Protein AF-C7GHP1-F1 (afdb_monomer)

Nearest PDB structures (foldseek):
  8kea-assembly1_F  TM=7.610E-01  e=1.095E-03  unclassified Caudoviricetes
  7aef-assembly1_q  TM=5.814E-01  e=5.205E-04  Algoriphagus machipongonensis
  3qr8-assembly1_A  TM=6.936E-01  e=1.523E-02  Peduovirus P2
  4s37-assembly6_Q  TM=7.433E-01  e=9.502E-02  Pseudomonas aeruginosa
  4s37-assembly3_G  TM=6.689E-01  e=1.418E-01  Pseudomonas aeruginosa

Foldseek 3Di:
DDPDDDDFQDWDQDPNDTWTFNDWDWDQDPNDIDIDTDTHHPVVNDDDDDFDQVLAFDKFKFFFADDDDQWTFTDTPVDPPDPTDAIAGEAEPCGPPDDDDDDGGFMWIWRDNGSDSNHTYTHHTDDDCQPPDPQNPDPVRDWDADPVRDTDD

Mean predicted aligned error: 9.76 Å

Radius of gyration: 27.62 Å; Cα contacts (8 Å, |Δi|>4): 264; chains: 1; bounding box: 72×24×71 Å

Organism: NCBI:txid536231

Solvent-accessible surface area (backbone atoms only — not comparable to full-atom values): 9412 Å² total; per-residue (Å²): 137,76,96,64,88,83,53,77,69,41,78,44,80,54,99,91,38,78,26,28,26,74,40,79,47,79,46,80,57,97,91,42,80,46,78,50,73,42,73,32,50,77,89,71,72,68,76,80,90,74,67,50,62,85,44,40,74,39,69,48,52,24,31,27,64,44,74,58,92,68,27,36,23,42,20,40,69,88,44,86,82,52,84,39,87,52,67,26,46,59,45,43,86,58,49,89,82,54,84,74,85,78,54,73,68,41,32,29,38,37,36,18,82,41,34,50,70,83,70,22,31,30,59,37,75,56,85,83,58,58,92,76,37,76,69,55,73,43,92,86,48,60,65,53,70,48,96,86,74,48,69,51,109

pLDDT: mean 86.94, std 8.18, range [40.62, 95.56]

Structure (mmCIF, N/CA/C/O backbone):
data_AF-C7GHP1-F1
#
_entry.id   AF-C7GHP1-F1
#
loop_
_atom_site.group_PDB
_atom_site.id
_atom_site.type_symbol
_atom_site.label_atom_id
_atom_site.label_alt_id
_atom_site.label_comp_id
_atom_site.label_asym_id
_atom_site.label_entity_id
_atom_site.label_seq_id
_atom_site.pdbx_PDB_ins_code
_atom_site.Cartn_x
_atom_site.Cartn_y
_atom_site.Cartn_z
_atom_site.occupancy
_atom_site.B_iso_or_equiv
_atom_site.auth_seq_id
_atom_site.auth_comp_id
_atom_site.auth_asym_id
_atom_site.auth_atom_id
_atom_site.pdbx_PDB_model_num
ATOM 1 N N . VAL A 1 1 ? -32.047 5.967 34.852 1.00 40.62 1 VAL A N 1
ATOM 2 C CA . VAL A 1 1 ? -32.835 5.579 33.660 1.00 40.62 1 VAL A CA 1
ATOM 3 C C . VAL A 1 1 ? -32.806 6.742 32.682 1.00 40.62 1 VAL A C 1
ATOM 5 O O . VAL A 1 1 ? -33.470 7.743 32.918 1.00 40.62 1 VAL A O 1
ATOM 8 N N . THR A 1 2 ? -31.953 6.689 31.660 1.00 49.00 2 THR A N 1
ATOM 9 C CA . THR A 1 2 ? -31.934 7.694 30.588 1.00 49.00 2 THR A CA 1
ATOM 10 C C . THR A 1 2 ? -33.018 7.337 29.572 1.00 49.00 2 THR A C 1
ATOM 12 O O . THR A 1 2 ? -33.074 6.208 29.099 1.00 49.00 2 THR A O 1
ATOM 15 N N . ARG A 1 3 ? -33.900 8.289 29.236 1.00 53.12 3 ARG A N 1
ATOM 16 C CA . ARG A 1 3 ? -34.970 8.119 28.227 1.00 53.12 3 ARG A CA 1
ATOM 17 C C . ARG A 1 3 ? -34.448 8.008 26.784 1.00 53.12 3 ARG A C 1
ATOM 19 O O . ARG A 1 3 ? -35.235 7.821 25.864 1.00 53.12 3 ARG A O 1
ATOM 26 N N . THR A 1 4 ? -33.137 8.121 26.592 1.00 68.44 4 THR A N 1
ATOM 27 C CA . THR A 1 4 ? -32.484 8.179 25.284 1.00 68.44 4 THR A CA 1
ATOM 28 C C . THR A 1 4 ? -31.679 6.905 25.053 1.00 68.44 4 THR A C 1
ATOM 30 O O . THR A 1 4 ? -30.823 6.542 25.860 1.00 68.44 4 THR A O 1
ATOM 33 N N . SER A 1 5 ? -31.958 6.223 23.944 1.00 83.88 5 SER A N 1
ATOM 34 C CA . SER A 1 5 ? -31.170 5.084 23.475 1.00 83.88 5 SER A CA 1
ATOM 35 C C . SER A 1 5 ? -29.789 5.573 23.020 1.00 83.88 5 SER A C 1
ATOM 37 O O . SER A 1 5 ? -29.710 6.323 22.051 1.00 83.88 5 SER A O 1
ATOM 39 N N . LEU A 1 6 ? -28.724 5.112 23.676 1.00 89.88 6 LEU A N 1
ATOM 40 C CA . LEU A 1 6 ? -27.338 5.400 23.297 1.00 89.88 6 LEU A CA 1
ATOM 41 C C . LEU A 1 6 ? -26.893 4.496 22.137 1.00 89.88 6 LEU A C 1
ATOM 43 O O . LEU A 1 6 ? -27.403 3.378 21.966 1.00 89.88 6 LEU A O 1
ATOM 47 N N . SER A 1 7 ? -25.932 4.973 21.360 1.00 91.31 7 SER A N 1
ATOM 48 C CA . SER A 1 7 ? -25.276 4.272 20.255 1.00 91.31 7 SER A CA 1
ATOM 49 C C . SER A 1 7 ? -23.902 3.743 20.668 1.00 91.31 7 SER A C 1
ATOM 51 O O . SER A 1 7 ? -23.328 4.168 21.669 1.00 91.31 7 SER A O 1
ATOM 53 N N . LEU A 1 8 ? -23.372 2.779 19.908 1.00 90.31 8 LEU A N 1
ATOM 54 C CA . LEU A 1 8 ? -21.979 2.354 20.070 1.00 90.31 8 LEU A CA 1
ATOM 55 C C . LEU A 1 8 ? -21.051 3.536 19.762 1.00 90.31 8 LEU A C 1
ATOM 57 O O . LEU A 1 8 ? -21.273 4.248 18.788 1.00 90.31 8 LEU A O 1
ATOM 61 N N . GLY A 1 9 ? -20.024 3.729 20.587 1.00 89.12 9 GLY A N 1
ATOM 62 C CA . GLY A 1 9 ? -19.088 4.851 20.470 1.00 89.12 9 GLY A CA 1
ATOM 63 C C . GLY A 1 9 ? -19.535 6.143 21.162 1.00 89.12 9 GLY A C 1
ATOM 64 O O . GLY A 1 9 ? -18.712 7.047 21.307 1.00 89.12 9 GLY A O 1
ATOM 65 N N . ASP A 1 10 ? -20.777 6.230 21.652 1.00 91.50 10 ASP A N 1
ATOM 66 C CA . ASP A 1 10 ? -21.221 7.388 22.433 1.00 91.50 10 ASP A CA 1
ATOM 67 C C . ASP A 1 10 ? -20.386 7.533 23.710 1.00 91.50 10 ASP A C 1
ATOM 69 O O . ASP A 1 10 ? -20.073 6.547 24.388 1.00 91.50 10 ASP A O 1
ATOM 73 N N . ARG A 1 11 ? -20.067 8.782 24.059 1.00 91.69 11 ARG A N 1
ATOM 74 C CA . ARG A 1 11 ? -19.396 9.133 25.314 1.00 91.69 11 ARG A CA 1
ATOM 75 C C . ARG A 1 11 ? -20.422 9.435 26.393 1.00 91.69 11 ARG A C 1
ATOM 77 O O . ARG A 1 11 ? -21.351 10.211 26.180 1.00 91.69 11 ARG A O 1
ATOM 84 N N . VAL A 1 12 ? -20.232 8.842 27.564 1.00 91.25 12 VAL A N 1
ATOM 85 C CA . VAL A 1 12 ? -21.100 9.023 28.726 1.00 91.25 12 VAL A CA 1
ATOM 86 C C . VAL A 1 12 ? -20.285 9.237 29.991 1.00 91.25 12 VAL A C 1
ATOM 88 O O . VAL A 1 12 ? -19.264 8.587 30.209 1.00 91.25 12 VAL A O 1
ATOM 91 N N . THR A 1 13 ? -20.771 10.120 30.858 1.00 91.94 13 THR A N 1
ATOM 92 C CA . THR A 1 13 ? -20.207 10.304 32.196 1.00 91.94 13 THR A CA 1
ATOM 93 C C . THR A 1 13 ? -20.886 9.342 33.162 1.00 91.94 13 THR A C 1
ATOM 95 O O . THR A 1 13 ? -22.089 9.444 33.403 1.00 91.94 13 THR A O 1
ATOM 98 N N . TYR A 1 14 ? -20.120 8.415 33.733 1.00 88.44 14 TYR A N 1
ATOM 99 C CA . TYR A 1 14 ? -20.588 7.466 34.742 1.00 88.44 14 TYR A CA 1
ATOM 100 C C . TYR A 1 14 ? -19.612 7.465 35.921 1.00 88.44 14 TYR A C 1
ATOM 102 O O . TYR A 1 14 ? -18.403 7.378 35.722 1.00 88.44 14 TYR A O 1
ATOM 110 N N . GLU A 1 15 ? -20.128 7.635 37.143 1.00 89.62 15 GLU A N 1
ATOM 111 C CA . GLU A 1 15 ? -19.317 7.732 38.374 1.00 89.62 15 GLU A CA 1
ATOM 112 C C . GLU A 1 15 ? -18.152 8.745 38.274 1.00 89.62 15 GLU A C 1
ATOM 114 O O . GLU A 1 15 ? -17.042 8.515 38.752 1.00 89.62 15 GLU A O 1
ATOM 119 N N . GLY A 1 16 ? -18.395 9.884 37.614 1.00 90.75 16 GLY A N 1
ATOM 120 C CA . GLY A 1 16 ? -17.403 10.953 37.445 1.00 90.75 16 GLY A CA 1
ATOM 121 C C . GLY A 1 16 ? -16.310 10.669 36.407 1.00 90.75 16 GLY A C 1
ATOM 122 O O . GLY A 1 16 ? -15.361 11.443 36.308 1.00 90.75 16 GLY A O 1
ATOM 123 N N . ARG A 1 17 ? -16.426 9.588 35.625 1.00 90.31 17 ARG A N 1
ATOM 124 C CA . ARG A 1 17 ? -15.486 9.225 34.554 1.00 90.31 17 ARG A CA 1
ATOM 125 C C . ARG A 1 17 ? -16.174 9.266 33.193 1.00 90.31 17 ARG A C 1
ATOM 127 O O . ARG A 1 17 ? -17.306 8.804 33.063 1.00 90.31 17 ARG A O 1
ATOM 134 N N . GLU A 1 18 ? -15.481 9.786 32.183 1.00 91.56 18 GLU A N 1
ATOM 135 C CA . GLU A 1 18 ? -15.916 9.685 30.785 1.00 91.56 18 GLU A CA 1
ATOM 136 C C . GLU A 1 18 ? -15.600 8.278 30.260 1.00 91.56 18 GLU A C 1
ATOM 138 O O . GLU A 1 18 ? -14.455 7.824 30.312 1.00 91.56 18 GLU A O 1
ATOM 143 N N . LEU A 1 19 ? -16.626 7.575 29.785 1.00 92.44 19 LEU A N 1
ATOM 144 C CA . LEU A 1 19 ? -16.540 6.222 29.245 1.00 92.44 19 LEU A CA 1
ATOM 145 C C . LEU A 1 19 ? -17.261 6.140 27.896 1.00 92.44 19 LEU A C 1
ATOM 147 O O . LEU A 1 19 ? -18.153 6.933 27.604 1.00 92.44 19 LEU A O 1
ATOM 151 N N . LEU A 1 20 ? -16.898 5.147 27.089 1.00 92.62 20 LEU A N 1
ATOM 152 C CA . LEU A 1 20 ? -17.489 4.874 25.780 1.00 92.62 20 LEU A CA 1
ATOM 153 C C . LEU A 1 20 ? -18.453 3.693 25.854 1.00 92.62 20 LEU A C 1
ATOM 155 O O . LEU A 1 20 ? -18.181 2.689 26.521 1.00 92.62 20 LEU A O 1
ATOM 159 N N . VAL A 1 21 ? -19.553 3.767 25.111 1.00 92.38 21 VAL A N 1
ATOM 160 C CA . VAL A 1 21 ? -20.452 2.627 24.913 1.00 92.38 21 VAL A CA 1
ATOM 161 C C . VAL A 1 21 ? -19.789 1.615 23.969 1.00 92.38 21 VAL A C 1
ATOM 163 O O . VAL A 1 21 ? -19.781 1.788 22.754 1.00 92.38 21 VAL A O 1
ATOM 166 N N . SER A 1 22 ? -19.247 0.532 24.533 1.00 91.50 22 SER A N 1
ATOM 167 C CA . SER A 1 22 ? -18.560 -0.543 23.787 1.00 91.50 22 SER A CA 1
ATOM 168 C C . SER 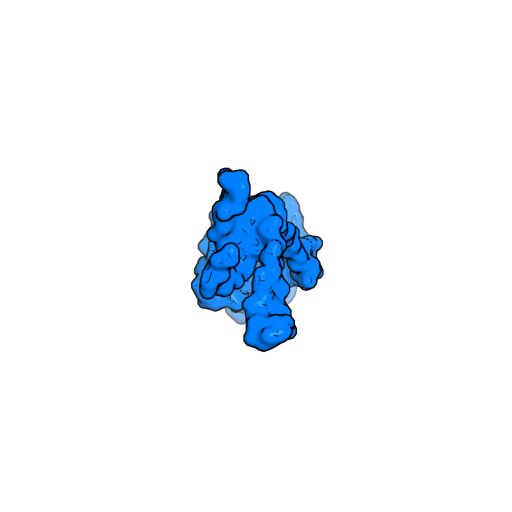A 1 22 ? -19.483 -1.681 23.347 1.00 91.50 22 SER A C 1
ATOM 170 O O . SER A 1 22 ? -19.195 -2.407 22.400 1.00 91.50 22 SER A O 1
ATOM 172 N N . ARG A 1 23 ? -20.607 -1.866 24.047 1.00 90.69 23 ARG A N 1
ATOM 173 C CA . ARG A 1 23 ? -21.635 -2.853 23.704 1.00 90.69 23 ARG A CA 1
ATOM 174 C C . ARG A 1 23 ? -23.000 -2.312 24.085 1.00 90.69 23 ARG A C 1
ATOM 176 O O . ARG A 1 23 ? -23.146 -1.713 25.149 1.00 90.69 23 ARG A O 1
ATOM 183 N N . LYS A 1 24 ? -23.996 -2.621 23.260 1.00 92.62 24 LYS A N 1
ATOM 184 C CA . LYS A 1 24 ? -25.413 -2.410 23.535 1.00 92.62 24 LYS A CA 1
ATOM 185 C C . LYS A 1 24 ? -26.150 -3.737 23.393 1.00 92.62 24 LYS A C 1
ATOM 187 O O . LYS A 1 24 ? -26.031 -4.397 22.366 1.00 92.62 24 LYS A O 1
ATOM 192 N N . LYS A 1 25 ? -26.890 -4.123 24.427 1.00 93.06 25 LYS A N 1
ATOM 193 C CA . LYS A 1 25 ? -27.863 -5.216 24.399 1.00 93.06 25 LYS A CA 1
ATOM 194 C C . LYS A 1 25 ? -29.250 -4.596 24.517 1.00 93.06 25 LYS A C 1
ATOM 196 O O . LYS A 1 25 ? -29.455 -3.742 25.376 1.00 93.06 25 LYS A O 1
ATOM 201 N N . THR A 1 26 ? -30.166 -5.014 23.657 1.00 92.50 26 THR A N 1
ATOM 202 C CA . THR A 1 26 ? -31.552 -4.542 23.656 1.00 92.50 26 THR A CA 1
ATOM 203 C C . THR A 1 26 ? -32.460 -5.736 23.896 1.00 92.50 26 THR A C 1
ATOM 205 O O . THR A 1 26 ? -32.326 -6.744 23.205 1.00 92.50 26 THR A O 1
ATOM 208 N N . GLU A 1 27 ? -33.370 -5.628 24.857 1.00 92.38 27 GLU A N 1
ATOM 209 C CA . GLU A 1 27 ? -34.308 -6.691 25.223 1.00 92.38 27 GLU A CA 1
ATOM 210 C C . GLU A 1 27 ? -35.720 -6.119 25.368 1.00 92.38 27 GLU A C 1
ATOM 212 O O . GLU A 1 27 ? -35.886 -5.009 25.862 1.00 92.38 27 GLU A O 1
ATOM 217 N N . LEU A 1 28 ? -36.738 -6.867 24.939 1.00 92.31 28 LEU A N 1
ATOM 218 C CA . LEU A 1 28 ? -38.143 -6.550 25.200 1.00 92.31 28 LEU A CA 1
ATOM 219 C C . LEU A 1 28 ? -38.626 -7.463 26.330 1.00 92.31 28 LEU A C 1
ATOM 221 O O . LEU A 1 28 ? -38.738 -8.673 26.134 1.00 92.31 28 LEU A O 1
ATOM 225 N N . ALA A 1 29 ? -38.903 -6.897 27.501 1.00 90.38 29 ALA A N 1
ATOM 226 C CA . ALA A 1 29 ? -39.346 -7.641 28.676 1.00 90.38 29 ALA A CA 1
ATOM 227 C C . ALA A 1 29 ? -40.597 -6.980 29.263 1.00 90.38 29 ALA A C 1
ATOM 229 O O . ALA A 1 29 ? -40.605 -5.785 29.537 1.00 90.38 29 ALA A O 1
ATOM 230 N N . GLY A 1 30 ? -41.682 -7.747 29.419 1.00 87.69 30 GLY A N 1
ATOM 231 C CA . GLY A 1 30 ? -42.930 -7.237 30.005 1.00 87.69 30 GLY A CA 1
ATOM 232 C C . GLY A 1 30 ? -43.589 -6.083 29.233 1.00 87.69 30 GLY A C 1
ATOM 233 O O . GLY A 1 30 ? -44.328 -5.309 29.828 1.00 87.69 30 GLY A O 1
ATOM 234 N N . GLY A 1 31 ? -43.317 -5.948 27.928 1.00 91.06 31 GLY A N 1
ATOM 235 C CA . GLY A 1 31 ? -43.810 -4.839 27.100 1.00 91.06 31 GLY A CA 1
ATOM 236 C C . GLY A 1 31 ? -42.933 -3.580 27.122 1.00 91.06 31 GLY A C 1
ATOM 237 O O . GLY A 1 31 ? -43.250 -2.620 26.424 1.00 91.06 31 GLY A O 1
ATOM 238 N N . GLU A 1 32 ? -41.819 -3.587 27.860 1.00 88.88 32 GLU A N 1
ATOM 239 C CA . GLU A 1 32 ? -40.854 -2.486 27.914 1.00 88.88 32 GLU A CA 1
ATOM 240 C C . GLU A 1 32 ? -39.542 -2.856 27.208 1.00 88.88 32 GLU A C 1
ATOM 242 O O . GLU A 1 32 ? -39.069 -3.994 27.282 1.00 88.88 32 GLU A O 1
ATOM 247 N N . VAL A 1 33 ? -38.948 -1.888 26.504 1.00 89.69 33 VAL A N 1
ATOM 248 C CA . VAL A 1 33 ? -37.644 -2.049 25.849 1.00 89.69 33 VAL A CA 1
ATOM 249 C C . VAL A 1 33 ? -36.537 -1.635 26.815 1.00 89.69 33 VAL A C 1
ATOM 251 O O . VAL A 1 33 ? -36.418 -0.467 27.181 1.00 89.69 33 VAL A O 1
ATOM 254 N N . ILE A 1 34 ? -35.696 -2.593 27.187 1.00 90.12 34 ILE A N 1
ATOM 255 C CA . ILE A 1 34 ? -34.569 -2.427 28.099 1.00 90.12 34 ILE A CA 1
ATOM 256 C C . ILE A 1 34 ? -33.274 -2.372 27.289 1.00 90.12 34 ILE A C 1
ATOM 258 O O . ILE A 1 34 ? -32.992 -3.246 26.467 1.00 90.12 34 ILE A O 1
ATOM 262 N N . PHE A 1 35 ? -32.454 -1.357 27.560 1.00 90.50 35 PHE A N 1
ATOM 263 C CA . PHE A 1 35 ? -31.113 -1.234 26.998 1.00 90.50 35 PHE A CA 1
ATOM 264 C C . PHE A 1 35 ? -30.060 -1.441 28.083 1.00 90.50 35 PHE A C 1
ATOM 266 O O . PHE A 1 35 ? -30.020 -0.711 29.074 1.00 90.50 35 PHE A O 1
ATOM 273 N N . THR A 1 36 ? -29.169 -2.405 27.876 1.00 91.31 36 THR A N 1
ATOM 274 C CA . THR A 1 36 ? -28.013 -2.649 28.742 1.00 91.31 36 THR A CA 1
ATOM 275 C C . THR A 1 36 ? -26.737 -2.298 27.995 1.00 91.31 36 THR A C 1
ATOM 277 O O . THR A 1 36 ? -26.491 -2.793 26.892 1.00 91.31 36 THR A O 1
ATOM 280 N N . TYR A 1 37 ? -25.905 -1.459 28.606 1.00 91.88 37 TYR A N 1
ATOM 281 C CA . TYR A 1 37 ? -24.673 -0.966 27.999 1.00 91.88 37 TYR A CA 1
ATOM 282 C C . TYR A 1 37 ? -23.448 -1.503 28.733 1.00 91.88 37 TYR A C 1
ATOM 284 O O . TYR A 1 37 ? -23.428 -1.554 29.962 1.00 91.88 37 TYR A O 1
ATOM 292 N N . ARG A 1 38 ? -22.403 -1.862 27.980 1.00 91.50 38 ARG A N 1
ATOM 293 C CA . ARG A 1 38 ? -21.058 -2.064 28.533 1.00 91.50 38 ARG A CA 1
ATOM 294 C C . ARG A 1 38 ? -20.241 -0.808 28.281 1.00 91.50 38 ARG A C 1
ATOM 296 O O . ARG A 1 38 ? -19.985 -0.463 27.125 1.00 91.50 38 ARG A O 1
ATOM 303 N N . LEU A 1 39 ? -19.818 -0.158 29.355 1.00 92.12 39 LEU A N 1
ATOM 304 C CA . LEU A 1 39 ? -18.973 1.027 29.290 1.00 92.12 39 LEU A CA 1
ATOM 305 C C . LEU A 1 39 ? -17.500 0.621 29.359 1.00 92.12 39 LEU A C 1
ATOM 307 O O . LEU A 1 39 ? -17.132 -0.256 30.141 1.00 92.12 39 LEU A O 1
ATOM 311 N N . ALA A 1 40 ? -16.674 1.232 28.520 1.00 90.38 40 ALA A N 1
ATOM 312 C CA . ALA A 1 40 ? -15.245 0.964 28.441 1.00 90.38 40 ALA A CA 1
ATOM 313 C C . ALA A 1 40 ? -14.460 2.279 28.464 1.00 90.38 40 ALA A C 1
ATOM 315 O O . ALA A 1 40 ? -14.910 3.291 27.929 1.00 90.38 40 ALA A O 1
ATOM 316 N N . GLY A 1 41 ? -13.287 2.270 29.101 1.00 88.19 41 GLY A N 1
ATOM 317 C CA . GLY A 1 41 ? -12.362 3.399 29.022 1.00 88.19 41 GLY A CA 1
ATOM 318 C C . GLY A 1 41 ? -11.784 3.541 27.613 1.00 88.19 41 GLY A C 1
ATOM 319 O O . GLY A 1 41 ? -11.781 2.582 26.843 1.00 88.19 41 GLY A O 1
ATOM 320 N N . ASN A 1 42 ? -11.250 4.720 27.292 1.00 79.38 42 ASN A N 1
ATOM 321 C CA . ASN A 1 42 ? -10.727 5.029 25.956 1.00 79.38 42 ASN A CA 1
ATOM 322 C C . ASN A 1 42 ? -9.661 4.027 25.464 1.00 79.38 42 ASN A C 1
ATOM 324 O O . ASN A 1 42 ? -9.619 3.692 24.287 1.00 79.38 42 ASN A O 1
ATOM 328 N N . SER A 1 43 ? -8.852 3.477 26.375 1.00 76.44 43 SER A N 1
ATOM 329 C CA . SER A 1 43 ? -7.834 2.464 26.065 1.00 76.44 43 SER A CA 1
ATOM 330 C C . SER A 1 43 ? -8.391 1.105 25.622 1.00 76.44 43 SER A C 1
ATOM 332 O O . SER A 1 43 ? -7.659 0.317 25.038 1.00 76.44 43 SER A O 1
ATOM 334 N N . TYR A 1 44 ? -9.668 0.817 25.886 1.00 73.69 44 TYR A N 1
ATOM 335 C CA . TYR A 1 44 ? -10.323 -0.456 25.555 1.00 73.69 44 TYR A CA 1
ATOM 336 C C . TYR A 1 44 ? -11.179 -0.387 24.281 1.00 73.69 44 TYR A C 1
ATOM 338 O O . TYR A 1 44 ? -11.811 -1.378 23.922 1.00 73.69 44 TYR A O 1
ATOM 346 N N . ALA A 1 45 ? -11.241 0.776 23.626 1.00 71.44 45 ALA A N 1
ATOM 347 C CA . ALA A 1 45 ? -12.075 1.014 22.447 1.00 71.44 45 ALA A CA 1
ATOM 348 C C . ALA A 1 45 ? -11.280 1.077 21.128 1.00 71.44 45 ALA A C 1
ATOM 350 O O . ALA A 1 45 ? -11.852 1.416 20.095 1.00 71.44 45 ALA A O 1
ATOM 351 N N . TRP A 1 46 ? -9.981 0.766 21.148 1.00 74.75 46 TRP A N 1
ATOM 352 C CA . TRP A 1 46 ? -9.154 0.703 19.943 1.00 74.75 46 TRP A CA 1
ATOM 353 C C . TRP A 1 46 ? -9.099 -0.721 19.386 1.00 74.75 46 TRP A C 1
ATOM 355 O O . TRP A 1 46 ? -9.061 -1.695 20.139 1.00 74.75 46 TRP A O 1
ATOM 365 N N . VAL A 1 47 ? -9.093 -0.823 18.060 1.00 78.12 47 VAL A N 1
ATOM 366 C CA . VAL A 1 47 ? -8.859 -2.071 17.333 1.00 78.12 47 VAL A CA 1
ATOM 367 C C . VAL A 1 47 ? -7.400 -2.067 16.896 1.00 78.12 47 VAL A C 1
ATOM 369 O O . VAL A 1 47 ? -6.980 -1.055 16.332 1.00 78.12 47 VAL A O 1
ATOM 372 N N . PRO A 1 48 ? -6.632 -3.142 17.152 1.00 80.88 48 PRO A N 1
ATOM 373 C CA . PRO A 1 48 ? -5.264 -3.218 16.683 1.00 80.88 48 PRO A CA 1
ATOM 374 C C . PRO A 1 48 ? -5.168 -2.986 15.185 1.00 80.88 48 PRO A C 1
ATOM 376 O O . PRO A 1 48 ? -6.001 -3.475 14.427 1.00 80.88 48 PRO A O 1
ATOM 379 N N . TRP A 1 49 ? -4.154 -2.221 14.780 1.00 82.62 49 TRP A N 1
ATOM 380 C CA . TRP A 1 49 ? -3.771 -2.180 13.379 1.00 82.62 49 TRP A CA 1
ATOM 381 C C . TRP A 1 49 ? -3.427 -3.599 12.940 1.00 82.62 49 TRP A C 1
ATOM 383 O O . TRP A 1 49 ? -2.698 -4.305 13.642 1.00 82.62 49 TRP A O 1
ATOM 393 N N . GLU A 1 50 ? -3.974 -4.003 11.805 1.00 86.19 50 GLU A N 1
ATOM 394 C CA . GLU A 1 50 ? -3.747 -5.313 11.227 1.00 86.19 50 GLU A CA 1
ATOM 395 C C . GLU A 1 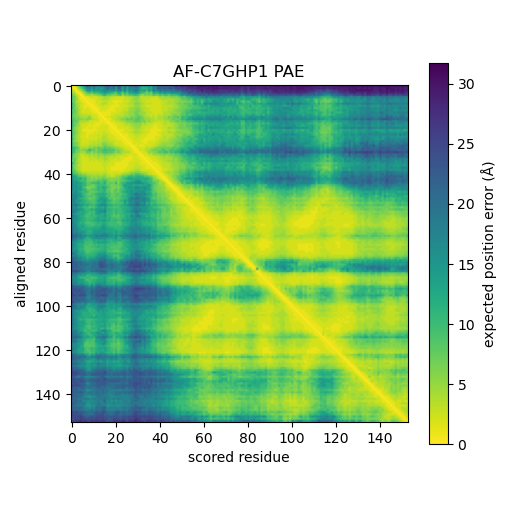50 ? -3.302 -5.108 9.786 1.00 86.19 50 GLU A C 1
ATOM 397 O O . GLU A 1 50 ? -3.989 -4.464 8.990 1.00 86.19 50 GLU A O 1
ATOM 402 N N . ASP A 1 51 ? -2.115 -5.620 9.490 1.00 86.94 51 ASP A N 1
ATOM 403 C CA . ASP A 1 51 ? -1.576 -5.639 8.141 1.00 86.94 51 ASP A CA 1
ATOM 404 C C . ASP A 1 51 ? -2.399 -6.586 7.270 1.00 86.94 51 ASP A C 1
ATOM 406 O O . ASP A 1 51 ? -2.955 -7.570 7.763 1.00 86.94 51 ASP A O 1
ATOM 410 N N . ASN A 1 52 ? -2.453 -6.326 5.965 1.00 87.44 52 ASN A N 1
ATOM 411 C CA . ASN A 1 52 ? -3.153 -7.216 5.050 1.00 87.44 52 ASN A CA 1
ATOM 412 C C . ASN A 1 52 ? -2.179 -8.272 4.495 1.00 87.44 52 ASN A C 1
ATOM 414 O O . ASN A 1 52 ? -1.399 -7.965 3.587 1.00 87.44 52 ASN A O 1
ATOM 418 N N . PRO A 1 53 ? -2.206 -9.526 4.991 1.00 87.12 53 PRO A N 1
ATOM 419 C CA . PRO A 1 53 ? -1.264 -10.551 4.554 1.00 87.12 53 PRO A CA 1
ATOM 420 C C . PRO A 1 53 ? -1.434 -10.919 3.076 1.00 87.12 53 PRO A C 1
ATOM 422 O O . PRO A 1 53 ? -0.465 -11.382 2.475 1.00 87.12 53 PRO A O 1
ATOM 425 N N . ASP A 1 54 ? -2.604 -10.672 2.477 1.00 90.44 54 ASP A N 1
ATOM 426 C CA . ASP A 1 54 ? -2.896 -11.014 1.079 1.00 90.44 54 ASP A CA 1
ATOM 427 C C . ASP A 1 54 ? -2.036 -10.229 0.081 1.00 90.44 54 ASP A C 1
ATOM 429 O O . ASP A 1 54 ? -1.860 -10.661 -1.058 1.00 90.44 54 ASP A O 1
ATOM 433 N N . TYR A 1 55 ? -1.456 -9.101 0.498 1.00 87.19 55 TYR A N 1
ATOM 434 C CA . TYR A 1 55 ? -0.518 -8.342 -0.329 1.00 87.19 55 TYR A CA 1
ATOM 435 C C . TYR A 1 55 ? 0.881 -8.947 -0.381 1.00 87.19 55 TYR A C 1
ATOM 437 O O . TYR A 1 55 ? 1.666 -8.593 -1.261 1.00 87.19 55 TYR A O 1
ATOM 445 N N . THR A 1 56 ? 1.201 -9.875 0.521 1.00 92.56 56 THR A N 1
ATOM 446 C CA . THR A 1 56 ? 2.527 -10.487 0.578 1.00 92.56 56 THR A CA 1
ATOM 447 C C . THR A 1 56 ? 2.836 -11.204 -0.733 1.00 92.56 56 THR A C 1
ATOM 449 O O . THR A 1 56 ? 2.143 -12.135 -1.141 1.00 92.56 56 THR A O 1
ATOM 452 N N . GLY A 1 57 ? 3.914 -10.788 -1.390 1.00 91.44 57 GLY A N 1
ATOM 453 C CA . GLY A 1 57 ? 4.350 -11.335 -2.669 1.00 91.44 57 GLY A CA 1
ATOM 454 C C . GLY A 1 57 ? 3.673 -10.707 -3.890 1.00 91.44 57 GLY A C 1
ATOM 455 O O . GLY A 1 57 ? 4.009 -11.079 -5.016 1.00 91.44 57 GLY A O 1
ATOM 456 N N . MET A 1 58 ? 2.740 -9.768 -3.705 1.00 92.75 58 MET A N 1
ATOM 457 C CA . MET A 1 58 ? 2.115 -9.044 -4.809 1.00 92.75 58 MET A CA 1
ATOM 458 C C . MET A 1 58 ? 3.018 -7.931 -5.341 1.00 92.75 58 MET A C 1
ATOM 460 O O . MET A 1 58 ? 3.824 -7.344 -4.615 1.00 92.75 58 MET A O 1
ATOM 464 N N . SER A 1 59 ? 2.822 -7.612 -6.623 1.00 93.00 59 SER A N 1
ATOM 465 C CA . SER A 1 59 ? 3.449 -6.462 -7.267 1.00 93.00 59 SER A CA 1
ATOM 466 C C . SER A 1 59 ? 2.416 -5.556 -7.923 1.00 93.00 59 SER A C 1
ATOM 468 O O . SER A 1 59 ? 1.596 -6.014 -8.720 1.00 93.00 59 SER A O 1
ATOM 470 N N . PHE A 1 60 ? 2.508 -4.258 -7.649 1.00 92.56 60 PHE A N 1
ATOM 471 C CA . PHE A 1 60 ? 1.636 -3.230 -8.212 1.00 92.56 60 PHE A CA 1
ATOM 472 C C . PHE A 1 60 ? 2.402 -2.357 -9.195 1.00 92.56 60 PHE A C 1
ATOM 474 O O . PHE A 1 60 ? 3.506 -1.895 -8.913 1.00 92.56 60 PHE A O 1
ATOM 481 N N . VAL A 1 61 ? 1.817 -2.120 -10.366 1.00 94.44 61 VAL A N 1
ATOM 482 C CA . VAL A 1 61 ? 2.430 -1.273 -11.392 1.00 94.44 61 VAL A CA 1
ATOM 483 C C . VAL A 1 61 ? 2.029 0.180 -11.172 1.00 94.44 61 VAL A C 1
ATOM 485 O O . VAL A 1 61 ? 0.873 0.491 -10.877 1.00 94.44 61 VAL A O 1
ATOM 488 N N . GLY A 1 62 ? 2.994 1.074 -11.346 1.00 93.94 62 GLY A N 1
ATOM 489 C CA . GLY A 1 62 ? 2.776 2.509 -11.285 1.00 93.94 62 GLY A CA 1
ATOM 490 C C . GLY A 1 62 ? 3.785 3.282 -12.118 1.00 93.94 62 GLY A C 1
ATOM 491 O O . GLY A 1 62 ? 4.699 2.721 -12.730 1.00 93.94 62 GLY A O 1
ATOM 492 N N . SER A 1 63 ? 3.598 4.593 -12.151 1.00 94.56 63 SER A N 1
ATOM 493 C CA . SER A 1 63 ? 4.494 5.548 -12.795 1.00 94.56 63 SER A CA 1
ATOM 494 C C . SER A 1 63 ? 5.231 6.355 -11.735 1.00 94.56 63 SER A C 1
ATOM 496 O O . SER A 1 63 ? 4.628 6.828 -10.775 1.00 94.56 63 SER A O 1
ATOM 498 N N . ILE A 1 64 ? 6.527 6.565 -11.932 1.00 94.31 64 ILE A N 1
ATOM 499 C CA . ILE A 1 64 ? 7.331 7.387 -11.028 1.00 94.31 64 ILE A CA 1
ATOM 500 C C . ILE A 1 64 ? 6.974 8.857 -11.230 1.00 94.31 64 ILE A C 1
ATOM 502 O O . ILE A 1 64 ? 7.034 9.367 -12.351 1.00 94.31 64 ILE A O 1
ATOM 506 N N . VAL A 1 65 ? 6.617 9.552 -10.155 1.00 95.38 65 VAL A N 1
ATOM 507 C CA . VAL A 1 65 ? 6.233 10.975 -10.189 1.00 95.38 65 VAL A CA 1
ATOM 508 C C . VAL A 1 65 ? 7.273 11.893 -9.552 1.00 95.38 65 VAL A C 1
ATOM 510 O O . VAL A 1 65 ? 7.325 13.081 -9.894 1.00 95.38 65 VAL A O 1
ATOM 513 N N . GLY A 1 66 ? 8.146 11.324 -8.721 1.00 94.38 66 GLY A N 1
ATOM 514 C CA . GLY A 1 66 ? 9.214 12.016 -8.014 1.00 94.38 66 GLY A CA 1
ATOM 515 C C . GLY A 1 66 ? 10.313 11.053 -7.572 1.00 94.38 66 GLY A C 1
ATOM 516 O O . GLY A 1 66 ? 10.117 9.841 -7.511 1.00 94.38 66 GLY A O 1
ATOM 517 N N . THR A 1 67 ? 11.488 11.602 -7.284 1.00 93.44 67 THR A N 1
ATOM 518 C CA . THR A 1 67 ? 12.648 10.856 -6.782 1.00 93.44 67 THR A CA 1
ATOM 519 C C . THR A 1 67 ? 13.369 11.700 -5.743 1.00 93.44 67 THR A C 1
ATOM 521 O O . THR A 1 67 ? 13.650 12.872 -6.009 1.00 93.44 67 THR A O 1
ATOM 524 N N . GLN A 1 68 ? 13.705 11.121 -4.592 1.00 91.81 68 GLN A N 1
ATOM 525 C CA . GLN A 1 68 ? 14.471 11.796 -3.545 1.00 91.81 68 GLN A CA 1
ATOM 526 C C . GLN A 1 68 ? 15.413 10.804 -2.857 1.00 91.81 68 GLN A C 1
ATOM 528 O O . GLN A 1 68 ? 14.970 9.827 -2.258 1.00 91.81 68 GLN A O 1
ATOM 533 N N . GLY A 1 69 ? 16.722 11.069 -2.917 1.00 88.94 69 GLY A N 1
ATOM 534 C CA . GLY A 1 69 ? 17.725 10.138 -2.396 1.00 88.94 69 GLY A CA 1
ATOM 535 C C . GLY A 1 69 ? 17.598 8.770 -3.071 1.00 88.94 69 GLY A C 1
ATOM 536 O O . GLY A 1 69 ? 17.589 8.694 -4.295 1.00 88.94 69 GLY A O 1
ATOM 537 N N . GLU A 1 70 ? 17.453 7.716 -2.267 1.00 90.25 70 GLU A N 1
ATOM 538 C CA . GLU A 1 70 ? 17.269 6.334 -2.738 1.00 90.25 70 GLU A CA 1
ATOM 539 C C . GLU A 1 70 ? 15.794 5.911 -2.847 1.00 90.25 70 GLU A C 1
ATOM 541 O O . GLU A 1 70 ? 15.488 4.722 -2.968 1.00 90.25 70 GLU A O 1
ATOM 546 N N . GLN A 1 71 ? 14.867 6.872 -2.793 1.00 93.88 71 GLN A N 1
ATOM 547 C CA . GLN A 1 71 ? 13.433 6.614 -2.842 1.00 93.88 71 GLN A CA 1
ATOM 548 C C . GLN A 1 71 ? 12.779 7.166 -4.109 1.00 93.88 71 GLN A C 1
ATOM 550 O O . GLN A 1 71 ? 13.147 8.227 -4.627 1.00 93.88 71 GLN A O 1
ATOM 555 N N . VAL A 1 72 ? 11.768 6.442 -4.581 1.00 94.75 72 VAL A N 1
ATOM 556 C CA . VAL A 1 72 ? 10.886 6.831 -5.683 1.00 94.75 72 VAL A CA 1
ATOM 557 C C . VAL A 1 72 ? 9.481 7.070 -5.156 1.00 94.75 72 VAL A C 1
ATOM 559 O O . VAL A 1 72 ? 8.946 6.257 -4.408 1.00 94.75 72 VAL A O 1
ATOM 562 N N . GLU A 1 73 ? 8.869 8.164 -5.583 1.00 95.56 73 GLU A N 1
ATOM 563 C CA . GLU A 1 73 ? 7.448 8.410 -5.377 1.00 95.56 73 GLU A CA 1
ATOM 564 C C . GLU A 1 73 ? 6.670 7.811 -6.553 1.00 95.56 73 GLU A C 1
ATOM 566 O O . GLU A 1 73 ? 6.986 8.088 -7.719 1.00 95.56 73 GLU A O 1
ATOM 571 N N . VAL A 1 74 ? 5.666 6.984 -6.258 1.00 94.06 74 VAL A N 1
ATOM 572 C CA . VAL A 1 74 ? 4.942 6.200 -7.269 1.00 94.06 74 VAL A CA 1
ATOM 573 C C . VAL A 1 74 ? 3.460 6.564 -7.270 1.00 94.06 74 VAL A C 1
ATOM 575 O O . VAL A 1 74 ? 2.793 6.511 -6.241 1.00 94.06 74 VAL A O 1
ATOM 578 N N . ALA A 1 75 ? 2.933 6.892 -8.449 1.00 94.81 75 ALA A N 1
ATOM 579 C CA . ALA A 1 75 ? 1.498 6.943 -8.706 1.00 94.81 75 ALA A CA 1
ATOM 580 C C . ALA A 1 75 ? 1.051 5.595 -9.286 1.00 94.81 75 ALA A C 1
ATOM 582 O O . ALA A 1 75 ? 1.504 5.204 -10.366 1.00 94.81 75 ALA A O 1
ATOM 583 N N . PHE A 1 76 ? 0.206 4.864 -8.560 1.00 93.69 76 PHE A N 1
ATOM 584 C CA . PHE A 1 76 ? -0.213 3.512 -8.934 1.00 93.69 76 PHE A CA 1
ATOM 585 C C . PHE A 1 76 ? -1.303 3.504 -10.001 1.00 93.69 76 PHE A C 1
ATOM 587 O O . PHE A 1 76 ? -2.244 4.285 -9.945 1.00 93.69 76 PHE A O 1
ATOM 594 N N . ASP A 1 77 ? -1.245 2.541 -10.923 1.00 92.88 77 ASP A N 1
ATOM 595 C CA . ASP A 1 77 ? -2.237 2.426 -12.003 1.00 92.88 77 ASP A CA 1
ATOM 596 C C . ASP A 1 77 ? -3.632 2.026 -11.493 1.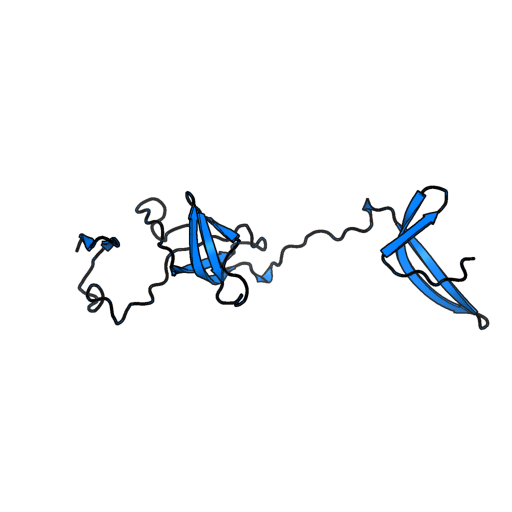00 92.88 77 ASP A C 1
ATOM 598 O O . ASP A 1 77 ? -4.644 2.305 -12.143 1.00 92.88 77 ASP A O 1
ATOM 602 N N . ILE A 1 78 ? -3.688 1.379 -10.323 1.00 91.75 78 ILE A N 1
ATOM 603 C CA . ILE A 1 78 ? -4.937 1.033 -9.636 1.00 91.75 78 ILE A CA 1
ATOM 604 C C . ILE A 1 78 ? -5.630 2.260 -9.031 1.00 91.75 78 ILE A C 1
ATOM 606 O O . ILE A 1 78 ? -6.856 2.267 -8.921 1.00 91.75 78 ILE A O 1
ATOM 610 N N . ASP A 1 79 ? -4.871 3.305 -8.692 1.00 89.44 79 ASP A N 1
ATOM 611 C CA . ASP A 1 79 ? -5.390 4.533 -8.101 1.00 89.44 79 ASP A CA 1
ATOM 612 C C . ASP A 1 79 ? -5.429 5.642 -9.152 1.00 89.44 79 ASP A C 1
ATOM 614 O O . ASP A 1 79 ? -4.473 6.376 -9.390 1.00 89.44 79 ASP A O 1
ATOM 618 N N . LYS A 1 80 ? -6.587 5.768 -9.802 1.00 80.94 80 LYS A N 1
ATOM 619 C CA . LYS A 1 80 ? -6.804 6.763 -10.862 1.00 80.94 80 LYS A CA 1
ATOM 620 C C . LYS A 1 80 ? -6.960 8.191 -10.333 1.00 80.94 80 LYS A C 1
ATOM 622 O O . LYS A 1 80 ? -7.005 9.120 -11.137 1.00 80.94 80 LYS A O 1
ATOM 627 N N . SER A 1 81 ? -7.124 8.359 -9.022 1.00 81.38 81 SER A N 1
ATOM 628 C CA . SER A 1 81 ? -7.377 9.653 -8.383 1.00 81.38 81 SER A CA 1
ATOM 629 C C . SER A 1 81 ? -6.139 10.253 -7.730 1.00 81.38 81 SER A C 1
ATOM 631 O O . SER A 1 81 ? -6.013 11.478 -7.700 1.00 81.38 81 SER A O 1
ATOM 633 N N . ALA A 1 82 ? -5.225 9.423 -7.228 1.00 74.62 82 ALA A N 1
ATOM 634 C CA . ALA A 1 82 ? -3.991 9.891 -6.622 1.00 74.62 82 ALA A CA 1
ATOM 635 C C . ALA A 1 82 ? -2.918 10.180 -7.678 1.00 74.62 82 ALA A C 1
ATOM 637 O O . ALA A 1 82 ? -2.644 9.386 -8.575 1.00 74.62 82 ALA A O 1
ATOM 638 N N . ALA A 1 83 ? -2.261 11.331 -7.540 1.00 74.38 83 ALA A N 1
ATOM 639 C CA . ALA A 1 83 ? -1.148 11.736 -8.397 1.00 74.38 83 ALA A CA 1
ATOM 640 C C . ALA A 1 83 ? 0.228 11.293 -7.854 1.00 74.38 83 ALA A C 1
ATOM 642 O O . ALA A 1 83 ? 1.248 11.778 -8.342 1.00 74.38 83 ALA A O 1
ATOM 643 N N . GLY A 1 84 ? 0.259 10.416 -6.844 1.00 75.38 84 GLY A N 1
ATOM 644 C CA . GLY A 1 84 ? 1.444 10.090 -6.046 1.00 75.38 84 GLY A CA 1
ATOM 645 C C . GLY A 1 84 ? 1.153 10.169 -4.547 1.00 75.38 84 GLY A C 1
ATOM 646 O O . GLY A 1 84 ? -0.009 10.151 -4.139 1.00 75.38 84 GLY A O 1
ATOM 647 N N . GLY A 1 85 ? 2.205 10.285 -3.739 1.00 77.50 85 GLY A N 1
ATOM 648 C CA . GLY A 1 85 ? 2.119 10.535 -2.297 1.00 77.50 85 GLY A CA 1
ATOM 649 C C . GLY A 1 85 ? 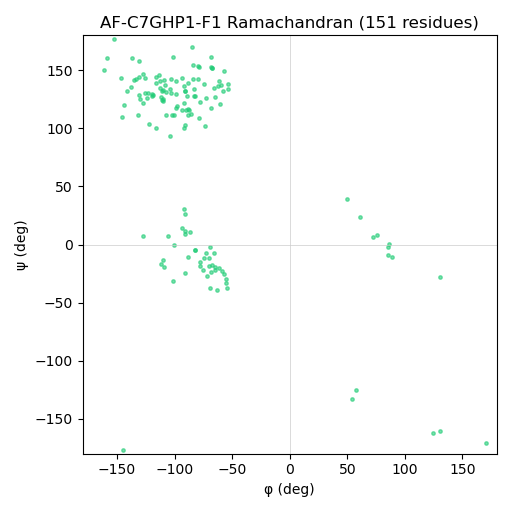2.961 9.596 -1.437 1.00 77.50 85 GLY A C 1
ATOM 650 O O . GLY A 1 85 ? 3.421 10.008 -0.375 1.00 77.50 85 GLY A O 1
ATOM 651 N N . ASN A 1 86 ? 3.211 8.371 -1.905 1.00 88.31 86 ASN A N 1
ATOM 652 C CA . ASN A 1 86 ? 3.999 7.386 -1.169 1.00 88.31 86 ASN A CA 1
ATOM 653 C C . ASN A 1 86 ? 5.369 7.188 -1.816 1.00 88.31 86 ASN A C 1
ATOM 655 O O . ASN A 1 86 ? 5.474 6.966 -3.028 1.00 88.31 86 ASN A O 1
ATOM 659 N N . SER A 1 87 ? 6.402 7.244 -0.979 1.00 93.44 87 SER A N 1
ATOM 660 C CA . SER A 1 87 ? 7.794 7.037 -1.365 1.00 93.44 87 SER A CA 1
ATOM 661 C C . SER A 1 87 ? 8.266 5.659 -0.930 1.00 93.44 87 SER A C 1
ATOM 663 O O . SER A 1 87 ? 8.068 5.262 0.215 1.00 93.44 87 SER A O 1
ATOM 665 N N . TYR A 1 88 ? 8.930 4.957 -1.841 1.00 94.81 88 TYR A N 1
ATOM 666 C CA . TYR A 1 88 ? 9.406 3.594 -1.637 1.00 94.81 88 TYR A CA 1
ATOM 667 C C . TYR A 1 88 ? 10.887 3.494 -1.965 1.00 94.81 88 TYR A C 1
ATOM 669 O O . TYR A 1 88 ? 11.375 4.172 -2.873 1.00 94.81 88 TYR A O 1
ATOM 677 N N . GLY A 1 89 ? 11.604 2.628 -1.250 1.00 94.00 89 GLY A N 1
ATOM 678 C CA . GLY A 1 89 ? 12.995 2.324 -1.574 1.00 94.00 89 GLY A CA 1
ATOM 679 C C . GLY A 1 89 ? 13.113 1.755 -2.988 1.00 94.00 89 GLY A C 1
ATOM 680 O O . GLY A 1 89 ? 12.307 0.917 -3.401 1.00 94.00 89 GLY A O 1
ATOM 681 N N . PHE A 1 90 ? 14.113 2.211 -3.739 1.00 92.94 90 PHE A N 1
ATOM 682 C CA . PHE A 1 90 ? 14.377 1.713 -5.084 1.00 92.94 90 PHE A CA 1
ATOM 683 C C . PHE A 1 90 ? 15.485 0.660 -5.072 1.00 92.94 90 PHE A C 1
ATOM 685 O O . PHE A 1 90 ? 16.630 0.953 -4.727 1.00 92.94 90 PHE A O 1
ATOM 692 N N . ALA A 1 91 ? 15.153 -0.558 -5.501 1.00 90.31 91 ALA A N 1
ATOM 693 C CA . ALA A 1 91 ? 16.102 -1.655 -5.643 1.00 90.31 91 ALA A CA 1
ATOM 694 C C . ALA A 1 91 ? 16.203 -2.065 -7.122 1.00 90.31 91 ALA A C 1
ATOM 696 O O . ALA A 1 91 ? 15.340 -2.791 -7.627 1.00 90.31 91 ALA A O 1
ATOM 697 N N . PRO A 1 92 ? 17.240 -1.617 -7.854 1.00 80.56 92 PRO A N 1
ATOM 698 C CA . PRO A 1 92 ? 17.444 -2.055 -9.226 1.00 80.56 92 PRO A CA 1
ATOM 699 C C . PRO A 1 92 ? 17.835 -3.539 -9.263 1.00 80.56 92 PRO A C 1
ATOM 701 O O . PRO A 1 92 ? 18.482 -4.053 -8.351 1.00 80.56 92 PRO A O 1
ATOM 704 N N . ALA A 1 93 ? 17.516 -4.2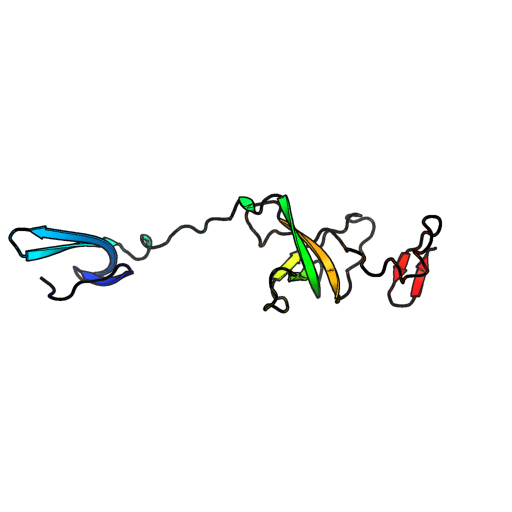25 -10.364 1.00 74.88 93 ALA A N 1
ATOM 705 C CA . ALA A 1 93 ? 17.850 -5.643 -10.555 1.00 74.88 93 ALA A CA 1
ATOM 706 C C . ALA A 1 93 ? 19.364 -5.940 -10.470 1.00 74.88 93 ALA A C 1
ATOM 708 O O . ALA A 1 93 ? 19.772 -7.064 -10.190 1.00 74.88 93 ALA A O 1
ATOM 709 N N . THR A 1 94 ? 20.200 -4.930 -10.703 1.00 76.62 94 THR A N 1
ATOM 710 C CA . THR A 1 94 ? 21.664 -4.977 -10.603 1.00 76.62 94 THR A CA 1
ATOM 711 C C . THR A 1 94 ? 22.191 -4.805 -9.175 1.00 76.62 94 THR A C 1
ATOM 713 O O . THR A 1 94 ? 23.402 -4.892 -8.964 1.00 76.62 94 THR A O 1
ATOM 716 N N . GLY A 1 95 ? 21.327 -4.543 -8.189 1.00 77.31 95 GLY A N 1
ATOM 717 C CA . GLY A 1 95 ? 21.737 -4.182 -6.833 1.00 77.31 95 GLY A CA 1
ATOM 718 C C . GLY A 1 95 ? 22.692 -2.983 -6.840 1.00 77.31 95 GLY A C 1
ATOM 719 O O . GLY A 1 95 ? 22.478 -2.006 -7.554 1.00 77.31 95 GLY A O 1
ATOM 720 N N . ASN A 1 96 ? 23.796 -3.084 -6.099 1.00 75.75 96 ASN A N 1
ATOM 721 C CA . ASN A 1 96 ? 24.764 -1.988 -5.953 1.00 75.75 96 ASN A CA 1
ATOM 722 C C . ASN A 1 96 ? 25.782 -1.882 -7.105 1.00 75.75 96 ASN A C 1
ATOM 724 O O . ASN A 1 96 ? 26.598 -0.965 -7.108 1.00 75.75 96 ASN A O 1
ATOM 728 N N . LEU A 1 97 ? 25.779 -2.813 -8.069 1.00 78.88 97 LEU A N 1
ATOM 729 C CA . LEU A 1 97 ? 26.760 -2.824 -9.169 1.00 78.88 97 LEU A CA 1
ATOM 730 C C . LEU A 1 97 ? 26.558 -1.665 -10.147 1.00 78.88 97 LEU A C 1
ATOM 732 O O . LEU A 1 97 ? 27.521 -1.117 -10.676 1.00 78.88 97 LEU A O 1
ATOM 736 N N . MET A 1 98 ? 25.301 -1.318 -10.411 1.00 79.50 98 MET A N 1
ATOM 737 C CA . MET A 1 98 ? 24.936 -0.252 -11.332 1.00 79.50 98 MET A CA 1
ATOM 738 C C . MET A 1 98 ? 23.685 0.425 -10.801 1.00 79.50 98 MET A C 1
ATOM 740 O O . MET A 1 98 ? 22.604 -0.166 -10.816 1.00 79.50 98 MET A O 1
ATOM 744 N N . TYR A 1 99 ? 23.856 1.656 -10.325 1.00 81.56 99 TYR A N 1
ATOM 745 C CA . TYR A 1 99 ? 22.768 2.466 -9.807 1.00 81.56 99 TYR A CA 1
ATOM 746 C C . TYR A 1 99 ? 22.328 3.480 -10.861 1.00 81.56 99 TYR A C 1
ATOM 748 O O . TYR A 1 99 ? 23.064 4.407 -11.202 1.00 81.56 99 TYR A O 1
ATOM 756 N N . CYS A 1 100 ? 21.121 3.294 -11.388 1.00 85.25 100 CYS A N 1
ATOM 757 C CA . CYS A 1 100 ? 20.484 4.235 -12.301 1.00 85.25 100 CYS A CA 1
ATOM 758 C C . CYS A 1 100 ? 19.153 4.654 -11.696 1.00 85.25 100 CYS A C 1
ATOM 760 O O . CYS A 1 100 ? 18.195 3.880 -11.721 1.00 85.25 100 CYS A O 1
ATOM 762 N N . MET A 1 101 ? 19.109 5.870 -11.146 1.00 90.50 101 MET A N 1
ATOM 763 C CA . MET A 1 101 ? 17.865 6.406 -10.616 1.00 90.50 101 MET A CA 1
ATOM 764 C C . MET A 1 101 ? 16.871 6.589 -11.771 1.00 90.50 101 MET A C 1
ATOM 766 O O . MET A 1 101 ? 17.223 7.205 -12.784 1.00 90.50 101 MET A O 1
ATOM 770 N N . PRO A 1 102 ? 15.655 6.036 -11.667 1.00 90.88 102 PRO A N 1
ATOM 771 C CA . PRO A 1 102 ? 14.672 6.141 -12.727 1.00 90.88 102 PRO A CA 1
ATOM 772 C C . PRO A 1 102 ? 14.183 7.571 -12.915 1.00 90.88 102 PRO A C 1
ATOM 774 O O . PRO A 1 102 ? 14.117 8.368 -11.982 1.00 90.88 102 PRO A O 1
ATOM 777 N N . GLN A 1 103 ? 13.779 7.878 -14.142 1.00 90.44 103 GLN A N 1
ATOM 778 C CA . GLN A 1 103 ? 13.241 9.188 -14.474 1.00 90.44 103 GLN A CA 1
ATOM 779 C C . GLN A 1 103 ? 11.755 9.283 -14.147 1.00 90.44 103 GLN A C 1
ATOM 781 O O . GLN A 1 103 ? 11.022 8.291 -14.226 1.00 90.44 103 GLN A O 1
ATOM 786 N N . LYS A 1 104 ? 11.285 10.506 -13.899 1.00 93.06 104 LYS A N 1
ATOM 787 C CA . LYS A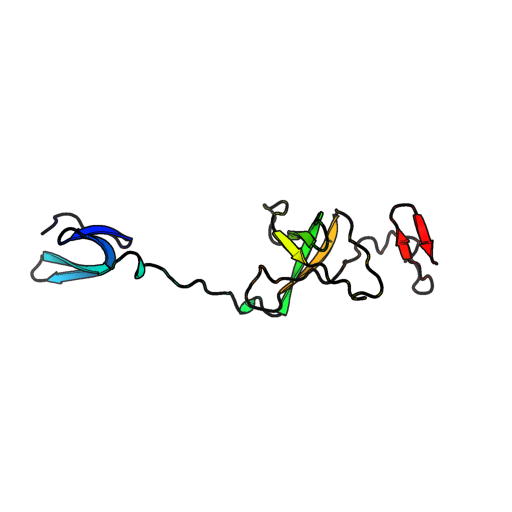 1 104 ? 9.853 10.800 -13.828 1.00 93.06 104 LYS A CA 1
ATOM 788 C C . LYS A 1 104 ? 9.137 10.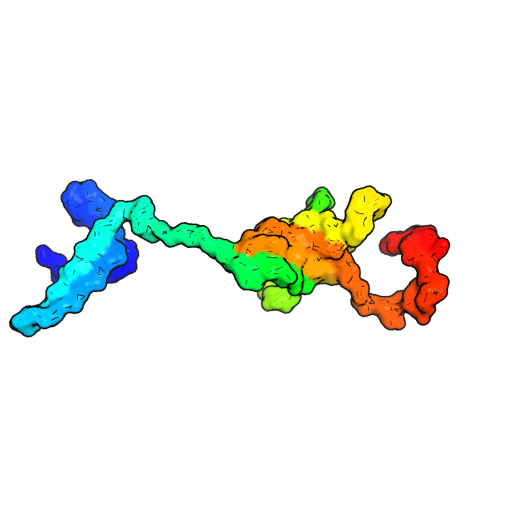316 -15.098 1.00 93.06 104 LYS A C 1
ATOM 790 O O . LYS A 1 104 ? 9.602 10.541 -16.210 1.00 93.06 104 LYS A O 1
ATOM 795 N N . GLY A 1 105 ? 8.002 9.649 -14.918 1.00 91.88 105 GLY A N 1
ATOM 796 C CA . GLY A 1 105 ? 7.209 9.018 -15.973 1.00 91.88 105 GLY A CA 1
ATOM 797 C C . GLY A 1 105 ? 7.606 7.571 -16.281 1.00 91.88 105 GLY A C 1
ATOM 798 O O . GLY A 1 105 ? 6.858 6.878 -16.970 1.00 91.88 105 GLY A O 1
ATOM 799 N N . THR A 1 106 ? 8.734 7.082 -15.756 1.00 92.94 106 THR A N 1
ATOM 800 C CA . THR A 1 106 ? 9.140 5.680 -15.925 1.00 92.94 106 THR A CA 1
ATOM 801 C C . THR A 1 106 ? 8.160 4.762 -15.202 1.00 92.94 106 THR A C 1
ATOM 803 O O . THR A 1 106 ? 7.790 5.017 -14.053 1.00 92.94 106 THR A O 1
ATOM 806 N N . LYS A 1 107 ? 7.744 3.680 -15.867 1.00 94.38 107 LYS A N 1
ATOM 807 C CA . LYS A 1 107 ? 6.929 2.639 -15.237 1.00 94.38 107 LYS A CA 1
ATOM 808 C C . LYS A 1 107 ? 7.784 1.791 -14.307 1.00 94.38 107 LYS A C 1
ATOM 810 O O . LYS A 1 107 ? 8.894 1.406 -14.665 1.00 94.38 107 LYS A O 1
ATOM 815 N N . THR A 1 108 ? 7.256 1.464 -13.140 1.00 93.75 108 THR A N 1
ATOM 816 C CA . THR A 1 108 ? 7.907 0.616 -12.138 1.00 93.75 108 THR A CA 1
ATOM 817 C C . THR A 1 108 ? 6.903 -0.374 -11.556 1.00 93.75 108 THR A C 1
ATOM 819 O O . THR A 1 108 ? 5.691 -0.180 -11.675 1.00 93.75 108 THR A O 1
ATOM 822 N N . ALA A 1 109 ? 7.415 -1.446 -10.958 1.00 94.19 109 ALA A N 1
ATOM 823 C CA . ALA A 1 109 ? 6.636 -2.368 -10.149 1.00 94.19 109 ALA A CA 1
ATOM 824 C C . ALA A 1 109 ? 7.054 -2.197 -8.685 1.00 94.19 109 ALA A C 1
ATOM 826 O O . ALA A 1 109 ? 8.239 -2.313 -8.370 1.00 94.19 109 ALA A O 1
ATOM 827 N N . LEU A 1 110 ? 6.085 -1.932 -7.812 1.00 93.88 110 LEU A N 1
ATOM 828 C CA . LEU A 1 110 ? 6.256 -2.008 -6.369 1.00 93.88 110 LEU A CA 1
ATOM 829 C C . LEU A 1 110 ? 5.969 -3.437 -5.925 1.00 93.88 110 LEU A C 1
ATOM 831 O O . LEU A 1 110 ? 4.835 -3.887 -6.051 1.00 93.88 110 LEU A O 1
ATOM 835 N N . TYR A 1 111 ? 6.972 -4.116 -5.390 1.00 94.25 111 TYR A N 1
ATOM 836 C CA . TYR A 1 111 ? 6.830 -5.410 -4.738 1.00 94.25 111 TYR A CA 1
ATOM 837 C C . TYR A 1 111 ? 6.585 -5.220 -3.242 1.00 94.25 111 TYR A C 1
ATOM 839 O O . TYR A 1 111 ? 7.336 -4.494 -2.587 1.00 94.25 111 TYR A O 1
ATOM 847 N N . ILE A 1 112 ? 5.583 -5.904 -2.695 1.00 94.06 112 ILE A N 1
ATOM 848 C CA . ILE A 1 112 ? 5.298 -5.897 -1.259 1.00 94.06 112 ILE A CA 1
ATOM 849 C C . ILE A 1 112 ? 5.705 -7.255 -0.679 1.00 94.06 112 ILE A C 1
ATOM 851 O O . ILE A 1 112 ? 5.135 -8.294 -1.003 1.00 94.06 112 ILE A O 1
ATOM 855 N N . GLY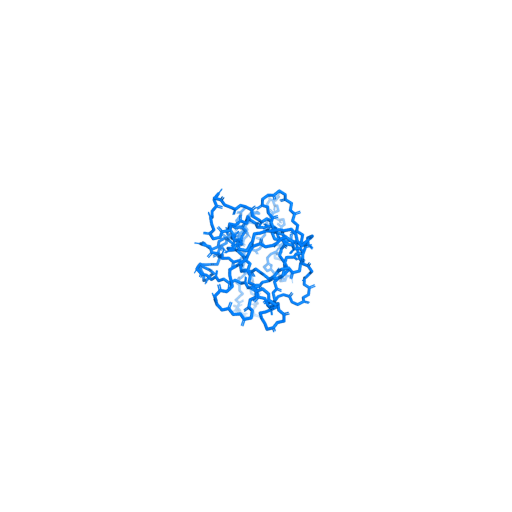 A 1 113 ? 6.75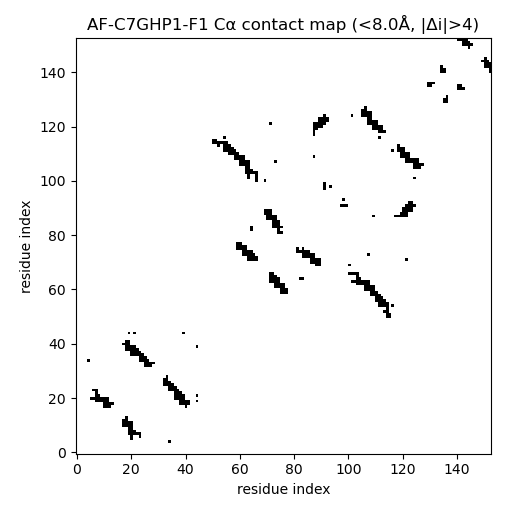1 -7.261 0.150 1.00 91.19 113 GLY A N 1
ATOM 856 C CA . GLY A 1 113 ? 7.349 -8.492 0.681 1.00 91.19 113 GLY A CA 1
ATOM 857 C C . GLY A 1 113 ? 6.723 -9.012 1.976 1.00 91.19 113 GLY A C 1
ATOM 858 O O . GLY A 1 113 ? 7.048 -10.118 2.402 1.00 91.19 113 GLY A O 1
ATOM 859 N N . ASN A 1 114 ? 5.865 -8.220 2.610 1.00 87.50 114 ASN A N 1
ATOM 860 C CA . ASN A 1 114 ? 5.150 -8.530 3.845 1.00 87.50 114 ASN A CA 1
ATOM 861 C C . ASN A 1 114 ? 3.747 -7.888 3.792 1.00 87.50 114 ASN A C 1
ATOM 863 O O . ASN A 1 114 ? 3.370 -7.320 2.776 1.00 87.50 114 ASN A O 1
ATOM 867 N N . GLY A 1 115 ? 2.949 -7.992 4.853 1.00 84.50 115 GLY A N 1
ATOM 868 C CA . GLY A 1 115 ? 1.635 -7.336 4.889 1.00 84.50 115 GLY A CA 1
ATOM 869 C C . GLY A 1 115 ? 1.689 -5.807 5.048 1.00 84.50 115 GLY A C 1
ATOM 870 O O . GLY A 1 115 ? 0.647 -5.161 4.957 1.00 84.50 115 GLY A O 1
ATOM 871 N N . ASP A 1 116 ? 2.876 -5.235 5.292 1.00 89.12 116 ASP A N 1
ATOM 872 C CA . ASP A 1 116 ? 3.083 -3.800 5.500 1.00 89.12 116 ASP A CA 1
ATOM 873 C C . ASP A 1 116 ? 3.407 -3.117 4.164 1.00 89.12 116 ASP A C 1
ATOM 875 O O . ASP A 1 116 ? 4.539 -3.134 3.668 1.00 89.12 116 ASP A O 1
ATOM 879 N N . GLU A 1 117 ? 2.395 -2.476 3.582 1.00 88.50 117 GLU A N 1
ATOM 880 C CA . GLU A 1 117 ? 2.515 -1.756 2.313 1.00 88.50 117 GLU A CA 1
ATOM 881 C C . GLU A 1 117 ? 3.619 -0.686 2.331 1.00 88.50 117 GLU A C 1
ATOM 883 O O . GLU A 1 117 ? 4.235 -0.427 1.294 1.00 88.50 117 GLU A O 1
ATOM 888 N N . ALA A 1 118 ? 3.914 -0.080 3.489 1.00 89.81 118 ALA A N 1
ATOM 889 C CA . ALA A 1 118 ? 4.930 0.965 3.611 1.00 89.81 118 ALA A CA 1
ATOM 890 C C . ALA A 1 118 ? 6.363 0.425 3.443 1.00 89.81 118 ALA A C 1
ATOM 892 O O . ALA A 1 118 ? 7.274 1.196 3.140 1.00 89.81 118 ALA A O 1
ATOM 893 N N . GLN A 1 119 ? 6.567 -0.888 3.593 1.00 90.69 119 GLN A N 1
ATOM 894 C CA . GLN A 1 119 ? 7.851 -1.567 3.368 1.00 90.69 119 GLN A CA 1
ATOM 895 C C . GLN A 1 119 ? 8.012 -2.074 1.928 1.00 90.69 119 GLN A C 1
ATOM 897 O O . GLN A 1 119 ? 8.951 -2.817 1.630 1.00 90.69 119 GLN A O 1
ATOM 902 N N . GLY A 1 120 ? 7.103 -1.696 1.024 1.00 92.94 120 GLY A N 1
ATOM 903 C CA . GLY A 1 120 ? 7.212 -2.024 -0.390 1.00 92.94 120 GLY A CA 1
ATOM 904 C C . GLY A 1 120 ? 8.519 -1.518 -1.016 1.00 92.94 120 GLY A C 1
ATOM 905 O O . GLY A 1 120 ? 9.064 -0.477 -0.641 1.00 92.94 120 GLY A O 1
ATOM 906 N N . ILE A 1 121 ? 9.012 -2.251 -2.014 1.00 94.19 121 ILE A N 1
ATOM 907 C CA . ILE A 1 121 ? 10.253 -1.942 -2.734 1.00 94.19 121 ILE A CA 1
ATOM 908 C C . ILE A 1 121 ? 9.953 -1.811 -4.223 1.00 94.19 121 ILE A C 1
ATOM 910 O O . ILE A 1 121 ? 9.345 -2.694 -4.826 1.00 94.19 121 ILE A O 1
ATOM 914 N N . ALA A 1 122 ? 10.410 -0.728 -4.846 1.00 94.06 122 ALA A N 1
ATOM 915 C CA . ALA A 1 122 ? 10.331 -0.566 -6.292 1.00 94.06 122 ALA A CA 1
ATOM 916 C C . ALA A 1 122 ? 11.448 -1.381 -6.967 1.00 94.06 122 ALA A C 1
ATOM 918 O O . ALA A 1 122 ? 12.624 -1.021 -6.882 1.00 94.06 122 ALA A O 1
ATOM 919 N N . THR A 1 123 ? 11.099 -2.482 -7.639 1.00 88.25 123 THR A N 1
ATOM 920 C CA . THR A 1 123 ? 12.055 -3.516 -8.095 1.00 88.25 123 THR A CA 1
ATOM 921 C C . THR A 1 123 ? 12.612 -3.293 -9.507 1.00 88.25 123 THR A C 1
ATOM 923 O O . THR A 1 123 ? 12.985 -4.240 -10.201 1.00 88.25 123 THR A O 1
ATOM 926 N N . GLY A 1 124 ? 12.655 -2.045 -9.978 1.00 85.62 124 GLY A N 1
ATOM 927 C CA . GLY A 1 124 ? 13.232 -1.680 -11.275 1.00 85.62 124 GLY A CA 1
ATOM 928 C C . GLY A 1 124 ? 12.277 -0.928 -12.200 1.00 85.62 124 GLY A C 1
ATOM 929 O O . GLY A 1 124 ? 11.283 -0.349 -11.766 1.00 85.62 124 GLY A O 1
ATOM 930 N N . CYS A 1 125 ? 12.612 -0.902 -13.492 1.00 89.19 125 CYS A N 1
ATOM 931 C CA . CYS A 1 125 ? 11.914 -0.108 -14.504 1.00 89.19 125 CYS A CA 1
ATOM 932 C C . CYS A 1 125 ? 11.323 -1.002 -15.593 1.00 89.19 125 CYS A C 1
ATOM 934 O O . CYS A 1 125 ? 12.027 -1.814 -16.191 1.00 89.19 125 CYS A O 1
ATOM 936 N N . ILE A 1 126 ? 10.043 -0.810 -15.892 1.00 90.31 126 ILE A N 1
ATOM 937 C CA . ILE A 1 126 ? 9.342 -1.484 -16.980 1.00 90.31 126 ILE A CA 1
ATOM 938 C C . ILE A 1 126 ? 9.459 -0.609 -18.222 1.00 90.31 126 ILE A C 1
ATOM 940 O O . ILE A 1 126 ? 9.035 0.548 -18.241 1.00 90.31 126 ILE A O 1
ATOM 944 N N . ARG A 1 127 ? 10.023 -1.169 -19.289 1.00 87.25 127 ARG A N 1
ATOM 945 C CA . ARG A 1 127 ? 10.170 -0.450 -20.550 1.00 87.25 127 ARG A CA 1
ATOM 946 C C . ARG A 1 127 ? 8.890 -0.525 -21.376 1.00 87.25 127 ARG A C 1
ATOM 948 O O . ARG A 1 127 ? 8.401 -1.611 -21.663 1.00 87.25 127 ARG A O 1
ATOM 955 N N . THR A 1 128 ? 8.394 0.628 -21.816 1.00 88.62 128 THR A N 1
ATOM 956 C CA . THR A 1 128 ? 7.155 0.744 -22.608 1.00 88.62 128 THR A CA 1
ATOM 957 C C . THR A 1 128 ? 7.391 1.187 -24.054 1.00 88.62 128 THR A C 1
ATOM 959 O O . THR A 1 128 ? 6.537 0.981 -24.908 1.00 88.62 128 THR A O 1
ATOM 962 N N . ASN A 1 129 ? 8.565 1.741 -24.370 1.00 84.56 129 ASN A N 1
ATOM 963 C CA . ASN A 1 129 ? 8.911 2.274 -25.695 1.00 84.56 129 ASN A CA 1
ATOM 964 C C . ASN A 1 129 ? 9.601 1.244 -26.608 1.00 84.56 129 ASN A C 1
ATOM 966 O O . ASN A 1 129 ? 10.465 1.585 -27.418 1.00 84.56 129 ASN A O 1
ATOM 970 N N . GLY A 1 130 ? 9.273 -0.039 -26.443 1.00 80.38 130 GLY A N 1
ATOM 971 C CA . GLY A 1 130 ? 10.046 -1.113 -27.055 1.00 80.38 130 GLY A CA 1
ATOM 972 C C . GLY A 1 130 ? 10.065 -1.124 -28.571 1.00 80.38 130 GLY A C 1
ATOM 973 O O . GLY A 1 130 ? 11.113 -1.333 -29.174 1.00 80.38 130 GLY A O 1
ATOM 974 N N . SER A 1 131 ? 8.920 -0.821 -29.163 1.00 78.38 131 SER A N 1
ATOM 975 C CA . SER A 1 131 ? 8.711 -0.762 -30.605 1.00 78.38 131 SER A CA 1
ATOM 976 C C . SER A 1 131 ? 9.256 0.508 -31.262 1.00 78.38 131 SER A C 1
ATOM 978 O O . SER A 1 131 ? 9.432 0.522 -32.475 1.00 78.38 131 SER A O 1
ATOM 980 N N . THR A 1 132 ? 9.512 1.573 -30.497 1.00 83.38 132 THR A N 1
ATOM 981 C CA . THR A 1 132 ? 9.893 2.892 -31.032 1.00 83.38 132 THR A CA 1
ATOM 982 C C . THR A 1 132 ? 11.346 3.270 -30.756 1.00 83.38 132 THR A C 1
ATOM 984 O O . THR A 1 132 ? 11.863 4.207 -31.356 1.00 83.38 132 THR A O 1
ATOM 987 N N . CYS A 1 133 ? 12.031 2.553 -29.864 1.00 82.31 133 CYS A N 1
ATOM 988 C CA . CYS A 1 133 ? 13.425 2.819 -29.529 1.00 82.31 133 CYS A CA 1
ATOM 989 C C . CYS A 1 133 ? 14.382 2.058 -30.465 1.00 82.31 133 CYS A C 1
ATOM 991 O O . CYS A 1 133 ? 14.518 0.833 -30.376 1.00 82.31 133 CYS A O 1
ATOM 993 N N . GLU A 1 134 ? 15.103 2.794 -31.317 1.00 80.88 134 GLU A N 1
ATOM 994 C CA . GLU A 1 134 ? 16.049 2.246 -32.306 1.00 80.88 134 GLU A CA 1
ATOM 995 C C . GLU A 1 134 ? 17.119 1.324 -31.700 1.00 80.88 134 GLU A C 1
ATOM 997 O O . GLU A 1 134 ? 17.460 0.294 -32.288 1.00 80.88 134 GLU A O 1
ATOM 1002 N N . GLY A 1 135 ? 17.609 1.655 -30.498 1.00 79.44 135 GLY A N 1
ATOM 1003 C CA . GLY A 1 135 ? 18.621 0.878 -29.770 1.00 79.44 135 GLY A CA 1
ATOM 1004 C C . GLY A 1 135 ? 18.150 -0.508 -29.326 1.00 79.44 135 GLY A C 1
ATOM 1005 O O . GLY A 1 135 ? 18.948 -1.306 -28.852 1.00 79.44 135 GLY A O 1
ATOM 1006 N N . THR A 1 136 ? 16.862 -0.807 -29.497 1.00 83.12 136 THR A N 1
ATOM 1007 C CA . THR A 1 136 ? 16.239 -2.063 -29.066 1.00 83.12 136 THR A CA 1
ATOM 1008 C C . THR A 1 136 ? 15.468 -2.783 -30.167 1.00 83.12 136 THR A C 1
ATOM 1010 O O . THR A 1 136 ? 14.802 -3.779 -29.899 1.00 83.12 136 THR A O 1
ATOM 1013 N N . GLY A 1 137 ? 15.567 -2.300 -31.409 1.00 82.38 137 GLY A N 1
ATOM 1014 C CA . GLY A 1 137 ? 14.916 -2.925 -32.563 1.00 82.38 137 GLY A CA 1
ATOM 1015 C C . GLY A 1 137 ? 15.525 -4.271 -32.976 1.00 82.38 137 GLY A C 1
ATOM 1016 O O . GLY A 1 137 ? 14.930 -4.981 -33.778 1.00 82.38 137 GLY A O 1
ATOM 1017 N N . SER A 1 138 ? 16.699 -4.634 -32.444 1.00 84.44 138 SER A N 1
ATOM 1018 C CA . SER A 1 138 ? 17.333 -5.940 -32.648 1.00 84.44 138 SER A CA 1
ATOM 1019 C C . SER A 1 138 ? 17.929 -6.458 -31.332 1.00 84.44 138 SER A C 1
ATOM 1021 O O . SER A 1 138 ? 18.616 -5.684 -30.663 1.00 84.44 138 SER A O 1
ATOM 1023 N N . PRO A 1 139 ? 17.747 -7.747 -30.978 1.00 85.94 139 PRO A N 1
ATOM 1024 C CA . PRO A 1 139 ? 18.387 -8.366 -29.811 1.00 85.94 139 PRO A CA 1
ATOM 1025 C C . PRO A 1 139 ? 19.923 -8.385 -29.854 1.00 85.94 139 PRO A C 1
ATOM 1027 O O . PRO A 1 139 ? 20.564 -8.541 -28.816 1.00 85.94 139 PRO A O 1
ATOM 1030 N N . GLU A 1 140 ? 20.524 -8.242 -31.039 1.00 88.69 140 GLU A N 1
ATOM 1031 C CA . GLU A 1 140 ? 21.984 -8.191 -31.205 1.00 88.69 140 GLU A CA 1
ATOM 1032 C C . GLU A 1 140 ? 22.575 -6.845 -30.768 1.00 88.69 140 GLU A C 1
ATOM 1034 O O . GLU A 1 140 ? 23.757 -6.763 -30.438 1.00 88.69 140 GLU A O 1
ATOM 1039 N N . LYS A 1 141 ? 21.751 -5.789 -30.735 1.00 84.88 141 LYS A N 1
ATOM 1040 C CA . LYS A 1 141 ? 22.154 -4.463 -30.273 1.00 84.88 141 LYS A CA 1
ATOM 1041 C C . LYS A 1 141 ? 21.991 -4.396 -28.761 1.00 84.88 141 LYS A C 1
ATOM 1043 O O . LYS A 1 141 ? 20.877 -4.415 -28.240 1.00 84.88 141 LYS A O 1
ATOM 1048 N N . LYS A 1 142 ? 23.112 -4.299 -28.059 1.00 86.19 142 LYS A N 1
ATOM 1049 C CA . LYS A 1 142 ? 23.151 -3.964 -26.636 1.00 86.19 142 LYS A CA 1
ATOM 1050 C C . LYS A 1 142 ? 23.483 -2.482 -26.551 1.00 86.19 142 LYS A C 1
ATOM 1052 O O . LYS A 1 142 ? 24.185 -1.964 -27.403 1.00 86.19 142 LYS A O 1
ATOM 1057 N N . SER A 1 143 ? 22.863 -1.772 -25.623 1.00 84.69 143 SER A N 1
ATOM 1058 C CA . SER A 1 143 ? 23.229 -0.387 -25.348 1.00 84.69 143 SER A CA 1
ATOM 1059 C C . SER A 1 143 ? 22.699 0.021 -23.985 1.00 84.69 143 SER A C 1
ATOM 1061 O O . SER A 1 143 ? 21.666 -0.472 -23.524 1.00 84.69 143 SER A O 1
ATOM 1063 N N . LEU A 1 144 ? 23.416 0.931 -23.340 1.00 85.50 144 LEU A N 1
ATOM 1064 C CA . LEU A 1 144 ? 22.991 1.597 -22.121 1.00 85.50 144 LEU A CA 1
ATOM 1065 C C . LEU A 1 144 ? 23.215 3.090 -22.310 1.00 85.50 144 LEU A C 1
ATOM 1067 O O . LEU A 1 144 ? 24.355 3.544 -22.410 1.00 85.50 144 LEU A O 1
ATOM 1071 N N . ARG A 1 145 ? 22.120 3.848 -22.401 1.00 86.25 145 ARG A N 1
ATOM 1072 C CA . ARG A 1 145 ? 22.143 5.285 -22.689 1.00 86.25 145 ARG A CA 1
ATOM 1073 C C . ARG A 1 145 ? 21.385 6.073 -21.632 1.00 86.25 145 ARG A C 1
ATOM 1075 O O . ARG A 1 145 ? 20.350 5.628 -21.145 1.00 86.25 145 ARG A O 1
ATOM 1082 N N . SER A 1 146 ? 21.904 7.252 -21.311 1.00 85.62 146 SER A N 1
ATOM 1083 C CA . SER A 1 146 ? 21.213 8.255 -20.509 1.00 85.62 146 SER A CA 1
ATOM 1084 C C . SER A 1 146 ? 20.293 9.114 -21.375 1.00 85.62 146 SER A C 1
ATOM 1086 O O . SER A 1 146 ? 20.372 9.113 -22.606 1.00 85.62 146 SER A O 1
ATOM 1088 N N . GLU A 1 147 ? 19.458 9.917 -20.719 1.00 81.12 147 GLU A N 1
ATOM 1089 C CA . GLU A 1 147 ? 18.571 10.892 -21.365 1.00 81.12 147 GLU A CA 1
ATOM 1090 C C . GLU A 1 147 ? 19.295 11.916 -22.249 1.00 81.12 147 GLU A C 1
ATOM 1092 O O . GLU A 1 147 ? 18.730 12.430 -23.208 1.00 81.12 147 GLU A O 1
ATOM 1097 N N . HIS A 1 148 ? 20.572 12.184 -21.971 1.00 85.50 148 HIS A N 1
ATOM 1098 C CA . HIS A 1 148 ? 21.390 13.123 -22.738 1.00 85.50 148 HIS A CA 1
ATOM 1099 C C . HIS A 1 148 ? 22.072 12.466 -23.950 1.00 85.50 148 HIS A C 1
ATOM 1101 O O . HIS A 1 148 ? 22.992 13.039 -24.536 1.00 85.50 148 HIS A O 1
ATOM 1107 N N . GLY A 1 149 ? 21.683 11.234 -24.299 1.00 81.44 149 GLY A N 1
ATOM 1108 C CA . GLY A 1 149 ? 22.222 10.482 -25.435 1.00 81.44 149 GLY A CA 1
ATOM 1109 C C . GLY A 1 149 ? 23.647 9.954 -25.233 1.00 81.44 149 GLY A C 1
ATOM 1110 O O . GLY A 1 149 ? 24.234 9.403 -26.166 1.00 81.44 149 GLY A O 1
ATOM 1111 N N . LYS A 1 150 ? 24.211 10.102 -24.029 1.00 84.94 150 LYS A N 1
ATOM 1112 C CA . LYS A 1 150 ? 25.520 9.557 -23.646 1.00 84.94 150 LYS A CA 1
ATOM 1113 C C . LYS A 1 150 ? 25.358 8.109 -23.207 1.00 84.94 150 LYS A C 1
ATOM 1115 O O . LYS A 1 150 ? 24.380 7.782 -22.543 1.00 84.94 150 LYS A O 1
ATOM 1120 N N . GLY A 1 151 ? 26.305 7.247 -23.543 1.00 81.94 151 GLY A N 1
ATOM 1121 C CA . GLY A 1 151 ? 26.185 5.845 -23.180 1.00 81.94 151 GLY A CA 1
ATOM 1122 C C . GLY A 1 151 ? 27.222 4.951 -23.826 1.00 81.94 151 GLY A C 1
ATOM 1123 O O . GLY A 1 151 ? 28.166 5.428 -24.455 1.00 81.94 151 GLY A O 1
ATOM 1124 N N . MET A 1 152 ? 27.002 3.657 -23.648 1.00 81.44 152 MET A N 1
ATOM 1125 C CA . MET A 1 152 ? 27.785 2.575 -24.228 1.00 81.44 152 MET A CA 1
ATOM 1126 C C . MET A 1 152 ? 26.887 1.775 -25.173 1.00 81.44 152 MET A C 1
ATOM 1128 O O . MET A 1 152 ? 25.698 1.614 -24.885 1.00 81.44 152 MET A O 1
ATOM 1132 N N . ASP A 1 153 ? 27.461 1.292 -26.271 1.00 77.31 153 ASP A N 1
ATOM 1133 C CA . ASP A 1 153 ? 26.885 0.266 -27.148 1.00 77.31 153 ASP A CA 1
ATOM 1134 C C . ASP A 1 153 ? 27.603 -1.071 -26.880 1.00 77.31 153 ASP A C 1
ATOM 1136 O O . ASP A 1 153 ? 28.828 -1.022 -26.613 1.00 77.31 153 ASP A O 1
#

Secondary structure (DSSP, 8-state):
--SSPPPTT-EEEETTEEEEEEEEEEEEETTEEEEEEEEE-GGGSPPPP---GGGTT-EEEEEEEEEETTEEEEEETT-SS----EEEEE--TTGGGS--PPPTT-EEEEE--SS-GGG-EEEEEE---TTT-GGGSSTT---EE-TTS-EE-

Sequence (153 aa):
VTRTSLSLGDRVTYEGRELLVSRKKTELAGGEVIFTYRLAGNSYAWVPWEDNPDYTGMSFVGSIVGTQGEQVEVAFDIDKSAAGGNSYGFAPATGNLMYCMPQKGTKTALYIGNGDEAQGIATGCIRTNGSTCEGTGSPEKKSLRSEHGKGMD